Protein AF-A0A7W1TZQ8-F1 (afdb_monomer_lite)

Sequence (96 aa):
MKIDTAQLICTVSHALLGRVTPNLRAVYITFEKETIVLTFYFDKQPTEDEWELANLADTDFISDFPDVVSDFRVVTVAYPMEIPNQGFCIYHRYED

Secondary structure (DSSP, 8-state):
----HHHHHHHHHHHTTTT--TTEEEEEEEEETTEEEEEEEESSPPPHHHHHHHHHHHHHHHHH-TT-EEEEEEEE--TTSPPP--SEEEEE----

Structure (mmCIF, N/CA/C/O backbone):
data_AF-A0A7W1TZQ8-F1
#
_entry.id   AF-A0A7W1TZQ8-F1
#
loop_
_atom_site.group_PDB
_atom_site.id
_atom_site.type_symbol
_atom_site.label_atom_id
_atom_site.label_alt_id
_atom_site.label_comp_id
_atom_site.label_asym_id
_atom_site.label_entity_id
_atom_site.label_seq_id
_atom_site.pdbx_PDB_ins_code
_atom_site.Cartn_x
_atom_site.Cartn_y
_atom_site.Cartn_z
_atom_site.occupancy
_atom_site.B_iso_or_equiv
_atom_site.auth_seq_id
_atom_site.auth_comp_id
_atom_site.auth_asym_id
_atom_site.auth_atom_id
_atom_site.pdbx_PDB_model_num
ATOM 1 N N . MET A 1 1 ? 13.105 1.041 -19.402 1.00 52.97 1 MET A N 1
ATOM 2 C CA . MET A 1 1 ? 12.760 -0.160 -18.618 1.00 52.97 1 MET A CA 1
ATOM 3 C C . MET A 1 1 ? 11.370 -0.630 -19.041 1.00 52.97 1 MET A C 1
ATOM 5 O O . MET A 1 1 ? 10.464 0.191 -19.044 1.00 52.97 1 MET A O 1
ATOM 9 N N . LYS A 1 2 ? 11.197 -1.877 -19.499 1.00 61.69 2 LYS A N 1
ATOM 10 C CA . LYS A 1 2 ? 9.864 -2.446 -19.776 1.00 61.69 2 LYS A CA 1
ATOM 11 C C . LYS A 1 2 ? 9.493 -3.316 -18.577 1.00 61.69 2 LYS A C 1
ATOM 13 O O . LYS A 1 2 ? 9.905 -4.467 -18.531 1.00 61.69 2 LYS A O 1
ATOM 18 N N . ILE A 1 3 ? 8.794 -2.742 -17.604 1.00 71.06 3 ILE A N 1
ATOM 19 C CA . ILE A 1 3 ? 8.154 -3.524 -16.541 1.00 71.06 3 ILE A CA 1
ATOM 20 C C . ILE A 1 3 ? 6.798 -3.958 -17.070 1.00 71.06 3 ILE A C 1
ATOM 22 O O . ILE A 1 3 ? 6.039 -3.127 -17.573 1.00 71.06 3 ILE A O 1
ATOM 26 N N . ASP A 1 4 ? 6.508 -5.251 -16.980 1.00 86.12 4 ASP A N 1
ATOM 27 C CA . ASP A 1 4 ? 5.156 -5.736 -17.204 1.00 86.12 4 ASP A CA 1
ATOM 28 C C . ASP A 1 4 ? 4.273 -5.291 -16.035 1.00 86.12 4 ASP A C 1
ATOM 30 O O . ASP A 1 4 ? 4.510 -5.641 -14.878 1.00 86.12 4 ASP A O 1
ATOM 34 N N . THR A 1 5 ? 3.247 -4.501 -16.342 1.00 85.81 5 THR A N 1
ATOM 35 C CA . THR A 1 5 ? 2.277 -4.020 -15.359 1.00 85.81 5 THR A CA 1
ATOM 36 C C . THR A 1 5 ? 1.605 -5.177 -14.619 1.00 85.81 5 THR A C 1
ATOM 38 O O . THR A 1 5 ? 1.334 -5.049 -13.429 1.00 85.81 5 THR A O 1
ATOM 41 N N . ALA A 1 6 ? 1.374 -6.317 -15.280 1.00 89.81 6 ALA A N 1
ATOM 42 C CA . ALA A 1 6 ? 0.797 -7.488 -14.627 1.00 89.81 6 ALA A CA 1
ATOM 43 C C . ALA A 1 6 ? 1.752 -8.078 -13.580 1.00 89.81 6 ALA A C 1
ATOM 45 O O . ALA A 1 6 ? 1.337 -8.348 -12.455 1.00 89.81 6 ALA A O 1
ATOM 46 N N . GLN A 1 7 ? 3.037 -8.214 -13.922 1.00 89.38 7 GLN A N 1
ATOM 47 C CA . GLN A 1 7 ? 4.064 -8.673 -12.985 1.00 89.38 7 GLN A CA 1
ATOM 48 C C . GLN A 1 7 ? 4.166 -7.733 -11.777 1.00 89.38 7 GLN A C 1
ATOM 50 O O . GLN A 1 7 ? 4.171 -8.198 -10.641 1.00 89.38 7 GLN A O 1
ATOM 55 N N . LEU A 1 8 ? 4.161 -6.418 -12.018 1.00 89.38 8 LEU A N 1
ATOM 56 C CA . LEU A 1 8 ? 4.208 -5.400 -10.969 1.00 89.38 8 LEU A CA 1
ATOM 57 C C . LEU A 1 8 ? 3.027 -5.514 -9.994 1.00 89.38 8 LEU A C 1
ATOM 59 O O . LEU A 1 8 ? 3.226 -5.560 -8.782 1.00 89.38 8 LEU A O 1
ATOM 63 N N . ILE A 1 9 ? 1.801 -5.595 -10.520 1.00 91.62 9 ILE A N 1
ATOM 64 C CA . ILE A 1 9 ? 0.591 -5.726 -9.698 1.00 91.62 9 ILE A CA 1
ATOM 65 C C . ILE A 1 9 ? 0.640 -7.017 -8.875 1.00 91.62 9 ILE A C 1
ATOM 67 O O . ILE A 1 9 ? 0.325 -6.993 -7.685 1.00 91.62 9 ILE A O 1
ATOM 71 N N . CYS A 1 10 ? 1.054 -8.133 -9.481 1.00 92.31 10 CYS A N 1
ATOM 72 C CA . CYS A 1 10 ? 1.150 -9.424 -8.804 1.00 92.31 10 CYS A CA 1
ATOM 73 C C . CYS A 1 10 ? 2.180 -9.416 -7.670 1.00 92.31 10 CYS A C 1
ATOM 75 O O . CYS A 1 10 ? 1.852 -9.862 -6.571 1.00 92.31 10 CYS A O 1
ATOM 77 N N . THR A 1 11 ? 3.386 -8.889 -7.898 1.00 92.56 11 THR A N 1
ATOM 78 C CA . THR A 1 11 ? 4.423 -8.818 -6.859 1.00 92.56 11 THR A CA 1
ATOM 79 C C . THR A 1 11 ? 3.979 -7.946 -5.690 1.00 92.56 11 THR A C 1
ATOM 81 O O . THR A 1 11 ? 4.083 -8.379 -4.546 1.00 92.56 11 THR A O 1
ATOM 84 N N . VAL A 1 12 ? 3.429 -6.751 -5.938 1.00 93.00 12 VAL A N 1
ATOM 85 C CA . VAL A 1 12 ? 2.980 -5.889 -4.830 1.00 93.00 12 VAL A CA 1
ATOM 86 C C . VAL A 1 12 ? 1.791 -6.517 -4.103 1.00 93.00 12 VAL A C 1
ATOM 88 O O . VAL A 1 12 ? 1.753 -6.511 -2.877 1.00 93.00 12 V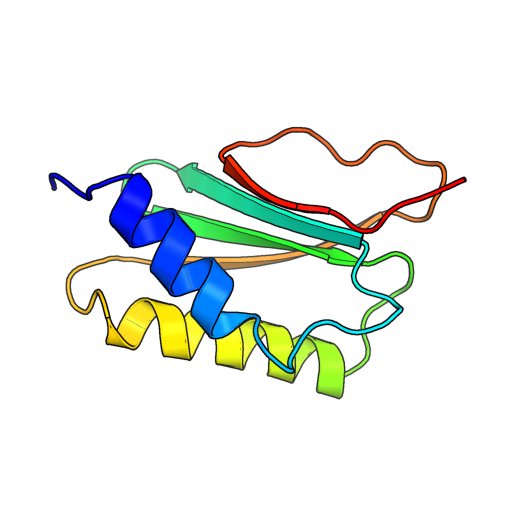AL A O 1
ATOM 91 N N . SER A 1 13 ? 0.856 -7.145 -4.822 1.00 94.25 13 SER A N 1
ATOM 92 C CA . SER A 1 13 ? -0.239 -7.895 -4.187 1.00 94.25 13 SER A CA 1
ATOM 93 C C . SER A 1 13 ? 0.289 -9.013 -3.285 1.00 94.25 13 SER A C 1
ATOM 95 O O . SER A 1 13 ? -0.202 -9.181 -2.172 1.00 94.25 13 SER A O 1
ATOM 97 N N . HIS A 1 14 ? 1.306 -9.752 -3.741 1.00 94.12 14 HIS A N 1
ATOM 98 C CA . HIS A 1 14 ? 1.978 -10.785 -2.954 1.00 94.12 14 HIS A CA 1
ATOM 99 C C . HIS A 1 14 ? 2.670 -10.197 -1.717 1.00 94.12 14 HIS A C 1
ATOM 101 O O . HIS A 1 14 ? 2.489 -10.716 -0.618 1.00 94.12 14 HIS A O 1
ATOM 107 N N . ALA A 1 15 ? 3.374 -9.073 -1.864 1.00 93.56 15 ALA A N 1
ATOM 108 C CA . ALA A 1 15 ? 4.018 -8.368 -0.759 1.00 93.56 15 ALA A CA 1
ATOM 109 C C . ALA A 1 15 ? 3.018 -7.854 0.298 1.00 93.56 15 ALA A C 1
ATOM 111 O O . ALA A 1 15 ? 3.383 -7.676 1.457 1.00 93.56 15 ALA A O 1
ATOM 112 N N . LEU A 1 16 ? 1.744 -7.658 -0.049 1.00 95.56 16 LEU A N 1
ATOM 113 C CA . LEU A 1 16 ? 0.702 -7.272 0.910 1.00 95.56 16 LEU A CA 1
ATOM 114 C C . LEU A 1 16 ? 0.049 -8.463 1.634 1.00 95.56 16 LEU A C 1
ATOM 116 O O . LEU A 1 16 ? -0.670 -8.257 2.618 1.00 95.56 16 LEU A O 1
ATOM 120 N N . LEU A 1 17 ? 0.268 -9.706 1.189 1.00 94.00 17 LEU A N 1
ATOM 121 C CA . LEU A 1 17 ? -0.358 -10.880 1.802 1.00 94.00 17 LEU A CA 1
ATOM 122 C C . LEU A 1 17 ? 0.072 -11.028 3.266 1.00 94.00 17 LEU A C 1
ATOM 124 O O . LEU A 1 17 ? 1.253 -11.085 3.590 1.00 94.00 17 LEU A O 1
ATOM 128 N N . GLY A 1 18 ? -0.913 -11.091 4.164 1.00 92.94 18 GLY A N 1
ATOM 129 C CA . GLY A 1 18 ? -0.679 -11.158 5.610 1.00 92.94 18 GLY A CA 1
ATOM 130 C C . GLY A 1 18 ? -0.264 -9.832 6.260 1.00 92.94 18 GLY A C 1
ATOM 131 O O . GLY A 1 18 ? -0.028 -9.819 7.464 1.00 92.94 18 GLY A O 1
ATOM 132 N N . ARG A 1 19 ? -0.206 -8.727 5.500 1.00 94.19 19 ARG A N 1
ATOM 133 C CA . ARG A 1 19 ? 0.229 -7.397 5.973 1.00 94.19 19 ARG A CA 1
ATOM 134 C C . ARG A 1 19 ? -0.859 -6.318 5.901 1.00 94.19 19 ARG A C 1
ATOM 136 O O . ARG A 1 19 ? -0.617 -5.168 6.249 1.00 94.19 19 ARG A O 1
ATOM 143 N N . VAL A 1 20 ? -2.068 -6.673 5.465 1.00 95.81 20 VAL A N 1
ATOM 144 C CA . VAL A 1 20 ? -3.224 -5.762 5.443 1.00 95.81 20 VAL A CA 1
ATOM 145 C C . VAL A 1 20 ? -3.797 -5.619 6.853 1.00 95.81 20 VAL A C 1
ATOM 147 O O . VAL A 1 20 ? -4.276 -6.594 7.434 1.00 95.81 20 VAL A O 1
ATOM 150 N N . THR A 1 21 ? -3.785 -4.398 7.391 1.00 96.69 21 THR A N 1
ATOM 151 C CA . THR A 1 21 ? -4.363 -4.083 8.706 1.00 96.69 21 THR A CA 1
ATOM 152 C C . THR A 1 21 ? -5.757 -3.463 8.575 1.00 96.69 21 THR A C 1
ATOM 154 O O . THR A 1 21 ? -6.102 -2.932 7.517 1.00 96.69 21 THR A O 1
ATOM 157 N N . PRO A 1 22 ? -6.577 -3.460 9.646 1.00 96.12 22 PRO A N 1
ATOM 158 C CA . PRO A 1 22 ? -7.873 -2.783 9.624 1.00 96.12 22 PRO A CA 1
ATOM 159 C C . PRO A 1 22 ? -7.786 -1.279 9.334 1.00 96.12 22 PRO A C 1
ATOM 161 O O . PRO A 1 22 ? -8.752 -0.714 8.828 1.00 96.12 22 PRO A O 1
ATOM 164 N N . ASN A 1 23 ? -6.666 -0.627 9.663 1.00 97.25 23 ASN A N 1
ATOM 165 C CA . ASN A 1 23 ? -6.460 0.807 9.448 1.00 97.25 23 ASN A CA 1
ATOM 166 C C . ASN A 1 23 ? -6.081 1.140 7.993 1.00 97.25 23 ASN A C 1
ATOM 168 O O . ASN A 1 23 ? -6.296 2.267 7.548 1.00 97.25 23 ASN A O 1
ATOM 172 N N . LEU A 1 24 ? -5.528 0.177 7.246 1.00 97.38 24 LEU A N 1
ATOM 173 C CA . LEU A 1 24 ? -5.144 0.355 5.849 1.00 97.38 24 LEU A CA 1
ATOM 174 C C . LEU A 1 24 ? -6.397 0.465 4.969 1.00 97.38 24 LEU A C 1
ATOM 176 O O . LEU A 1 24 ? -7.190 -0.473 4.857 1.00 97.38 24 LEU A O 1
ATOM 180 N N . ARG A 1 25 ? -6.561 1.616 4.316 1.00 96.81 25 ARG A N 1
ATOM 181 C CA . ARG A 1 25 ? -7.671 1.904 3.402 1.00 96.81 25 ARG A CA 1
ATOM 182 C C . ARG A 1 25 ? -7.365 1.509 1.971 1.00 96.81 25 ARG A C 1
ATOM 184 O O . ARG A 1 25 ? -8.227 0.948 1.312 1.00 96.81 25 ARG A O 1
ATOM 191 N N . ALA A 1 26 ? -6.170 1.801 1.470 1.00 96.19 26 ALA A N 1
ATOM 192 C CA . ALA A 1 26 ? -5.822 1.477 0.093 1.00 96.19 26 ALA A CA 1
ATOM 193 C C . ALA A 1 26 ? -4.312 1.427 -0.131 1.00 96.19 26 ALA A C 1
ATOM 195 O O . ALA A 1 26 ? -3.546 2.043 0.608 1.00 96.19 26 ALA A O 1
ATOM 196 N N . VAL A 1 27 ? -3.907 0.734 -1.193 1.00 96.19 27 VAL A N 1
ATOM 197 C CA . VAL A 1 27 ? -2.541 0.762 -1.720 1.00 96.19 27 VAL A CA 1
ATOM 198 C C . VAL A 1 27 ? -2.596 1.001 -3.221 1.00 96.19 27 VAL A C 1
ATOM 200 O O . VAL A 1 27 ? -3.278 0.273 -3.950 1.00 96.19 27 VAL A O 1
ATOM 203 N N . TYR A 1 28 ? -1.871 2.020 -3.671 1.00 95.81 28 TYR A N 1
ATOM 204 C CA . TYR A 1 28 ? -1.756 2.392 -5.077 1.00 95.81 28 TYR A CA 1
ATOM 205 C C . TYR A 1 28 ? -0.301 2.402 -5.527 1.00 95.81 28 TYR A C 1
ATOM 207 O O . TYR A 1 28 ? 0.591 2.743 -4.754 1.00 95.81 28 TYR A O 1
ATOM 215 N N . ILE A 1 29 ? -0.086 2.090 -6.801 1.00 93.75 29 ILE A N 1
ATOM 216 C CA . ILE A 1 29 ? 1.203 2.240 -7.470 1.00 93.75 29 ILE A CA 1
ATOM 217 C C . ILE A 1 29 ? 1.123 3.390 -8.463 1.00 93.75 29 ILE A C 1
ATOM 219 O O . ILE A 1 29 ? 0.234 3.422 -9.321 1.00 93.75 29 ILE A O 1
ATOM 223 N N . THR A 1 30 ? 2.090 4.297 -8.386 1.00 93.19 30 THR A N 1
ATOM 224 C CA . THR A 1 30 ? 2.252 5.399 -9.333 1.00 93.19 30 THR A CA 1
ATOM 225 C C . THR A 1 30 ? 3.656 5.373 -9.939 1.00 93.19 30 THR A C 1
ATOM 227 O O . THR A 1 30 ? 4.584 4.778 -9.389 1.00 93.19 30 THR A O 1
ATOM 230 N N . PHE A 1 31 ? 3.805 5.983 -11.114 1.00 91.00 31 PHE A N 1
ATOM 231 C CA . PHE A 1 31 ? 5.091 6.110 -11.797 1.00 91.00 31 PHE A CA 1
ATOM 232 C C . PHE A 1 31 ? 5.487 7.582 -11.818 1.00 91.00 31 PHE A C 1
ATOM 234 O O . PHE A 1 31 ? 4.874 8.388 -12.521 1.00 91.00 31 PHE A O 1
ATOM 241 N N . GLU A 1 32 ? 6.520 7.934 -11.061 1.00 90.38 32 GLU A N 1
ATOM 242 C CA . GLU A 1 32 ? 7.035 9.296 -10.973 1.00 90.38 32 GLU A CA 1
ATOM 243 C C . GLU A 1 32 ? 8.427 9.366 -11.595 1.00 90.38 32 GLU A C 1
ATOM 245 O O . GLU A 1 32 ? 9.427 8.990 -10.987 1.00 90.38 32 GLU A O 1
ATOM 250 N N . LYS A 1 33 ? 8.499 9.879 -12.829 1.00 87.25 33 LYS A N 1
ATOM 251 C CA . LYS A 1 33 ? 9.723 9.905 -13.647 1.00 87.25 33 LYS A CA 1
ATOM 252 C C . LYS A 1 33 ? 10.271 8.488 -13.876 1.00 87.25 33 LYS A C 1
ATOM 254 O O . LYS A 1 33 ? 9.772 7.787 -14.748 1.00 87.25 33 LYS A O 1
ATOM 259 N N . GLU A 1 34 ? 11.279 8.092 -13.106 1.00 86.56 34 GLU A N 1
ATOM 260 C CA . GLU A 1 34 ? 11.948 6.787 -13.165 1.00 86.56 34 GLU A CA 1
ATOM 261 C C . GLU A 1 34 ? 11.772 5.990 -11.860 1.00 86.56 34 GLU A C 1
ATOM 263 O O . GLU A 1 34 ? 12.363 4.925 -11.710 1.00 86.56 34 GLU A O 1
ATOM 268 N N . THR A 1 35 ? 10.944 6.488 -10.935 1.00 90.56 35 THR A N 1
ATOM 269 C CA . THR A 1 35 ? 10.669 5.869 -9.637 1.00 90.56 35 THR A CA 1
ATOM 270 C C . THR A 1 35 ? 9.268 5.272 -9.619 1.00 90.56 35 THR A C 1
ATOM 272 O O . THR A 1 35 ? 8.294 5.922 -10.013 1.00 90.56 35 THR A O 1
ATOM 275 N N . ILE A 1 36 ? 9.159 4.035 -9.143 1.00 92.19 36 ILE A N 1
ATOM 276 C CA . ILE A 1 36 ? 7.872 3.426 -8.802 1.00 92.19 36 ILE A CA 1
ATOM 277 C C . ILE A 1 36 ? 7.542 3.812 -7.365 1.00 92.19 36 ILE A C 1
ATOM 279 O O . ILE A 1 36 ? 8.336 3.555 -6.468 1.00 92.19 36 ILE A O 1
ATOM 283 N N . VAL A 1 37 ? 6.382 4.426 -7.143 1.00 93.69 37 VAL A N 1
ATOM 284 C CA . VAL A 1 37 ? 5.975 4.880 -5.811 1.00 93.69 37 VAL A CA 1
ATOM 285 C C . VAL A 1 37 ? 4.796 4.053 -5.317 1.00 93.69 37 VAL A C 1
ATOM 287 O O . VAL A 1 37 ? 3.720 4.073 -5.923 1.00 93.69 37 VAL A O 1
ATOM 290 N N . LEU A 1 38 ? 4.984 3.347 -4.202 1.00 94.69 38 LEU A N 1
ATOM 291 C CA . LEU A 1 38 ? 3.910 2.658 -3.489 1.00 94.69 38 LEU A CA 1
ATOM 292 C C . LEU A 1 38 ? 3.298 3.624 -2.474 1.00 94.69 38 LEU A C 1
ATOM 294 O O . LEU A 1 38 ? 3.968 4.076 -1.551 1.00 94.69 38 LEU A O 1
ATOM 298 N N . THR A 1 39 ? 2.017 3.950 -2.621 1.00 96.38 39 THR A N 1
ATOM 299 C CA . THR A 1 39 ? 1.316 4.835 -1.681 1.00 96.38 39 THR A CA 1
ATOM 300 C C . THR A 1 39 ? 0.330 4.043 -0.838 1.00 96.38 39 THR A C 1
ATOM 302 O O . THR A 1 39 ? -0.640 3.494 -1.362 1.00 96.38 39 THR A O 1
ATOM 305 N N . PHE A 1 40 ? 0.571 4.018 0.469 1.00 96.56 40 PHE A N 1
ATOM 306 C CA . PHE A 1 40 ? -0.266 3.394 1.484 1.00 96.56 40 PHE A CA 1
ATOM 307 C C . PHE A 1 40 ? -1.161 4.452 2.126 1.00 96.56 40 PHE A C 1
ATOM 309 O O . PHE A 1 40 ? -0.680 5.407 2.741 1.00 96.56 40 PHE A O 1
ATOM 316 N N . TYR A 1 41 ? -2.470 4.273 1.994 1.00 97.00 41 TYR A N 1
ATOM 317 C CA . TYR A 1 41 ? -3.469 5.150 2.587 1.00 97.00 41 TYR A CA 1
ATOM 318 C C . TYR A 1 41 ? -4.023 4.527 3.859 1.00 97.00 41 TYR A C 1
ATOM 320 O O . TYR A 1 41 ? -4.578 3.431 3.812 1.00 97.00 41 TYR A O 1
ATOM 328 N N . PHE A 1 42 ? -3.925 5.244 4.973 1.00 97.50 42 PHE A N 1
ATOM 329 C CA . PHE A 1 42 ? -4.456 4.830 6.270 1.00 97.50 42 PHE A CA 1
ATOM 330 C C . PHE A 1 42 ? -5.606 5.732 6.713 1.00 97.50 42 PHE A C 1
ATOM 332 O O . PHE A 1 42 ? -5.630 6.923 6.408 1.00 97.50 42 PHE A O 1
ATOM 339 N N . ASP A 1 43 ? -6.559 5.157 7.442 1.00 97.50 43 ASP A N 1
ATOM 340 C CA . ASP A 1 43 ? -7.733 5.862 7.965 1.00 97.50 43 ASP A CA 1
ATOM 341 C C . ASP A 1 43 ? -7.373 6.773 9.144 1.00 97.50 43 ASP A C 1
ATOM 343 O O . ASP A 1 43 ? -7.785 7.929 9.238 1.00 97.50 43 ASP A O 1
ATOM 347 N N . LYS A 1 44 ? -6.535 6.257 10.037 1.00 96.75 44 LYS A N 1
ATOM 348 C CA . LYS A 1 44 ? -5.967 6.960 11.185 1.00 96.75 44 LYS A CA 1
ATOM 349 C C . LYS A 1 44 ? -4.460 6.987 11.056 1.00 96.75 44 LYS A C 1
ATOM 351 O O . LYS A 1 44 ? -3.886 6.243 10.264 1.00 96.75 44 LYS A O 1
ATOM 356 N N . GLN A 1 45 ? -3.821 7.811 11.883 1.00 97.00 45 GLN A N 1
ATOM 357 C CA . GLN A 1 45 ? -2.368 7.855 11.933 1.00 97.00 45 GLN A CA 1
ATOM 358 C C . GLN A 1 45 ? -1.809 6.435 12.144 1.00 97.00 45 GLN A C 1
ATOM 360 O O . GLN A 1 45 ? -2.192 5.798 13.130 1.00 97.00 45 GLN A O 1
ATOM 365 N N . PRO A 1 46 ? -0.958 5.939 11.231 1.00 96.62 46 PRO A N 1
ATOM 366 C CA . PRO A 1 46 ? -0.437 4.585 11.321 1.00 96.62 46 PRO A CA 1
ATOM 367 C C . PRO A 1 46 ? 0.445 4.404 12.553 1.00 96.62 46 PRO A C 1
ATOM 369 O O . PRO A 1 46 ? 1.177 5.321 12.947 1.00 96.62 46 PRO A O 1
ATOM 372 N N . THR A 1 47 ? 0.361 3.222 13.161 1.00 97.12 47 THR A N 1
ATOM 373 C CA . THR A 1 47 ? 1.258 2.813 14.250 1.00 97.12 47 THR A CA 1
ATOM 374 C C . THR A 1 47 ? 2.658 2.499 13.721 1.00 97.12 47 THR A C 1
ATOM 376 O O . THR A 1 47 ? 2.851 2.338 12.519 1.00 97.12 47 THR A O 1
ATOM 379 N N . GLU A 1 48 ? 3.646 2.393 14.612 1.00 96.75 48 GLU A N 1
ATOM 380 C CA . GLU A 1 48 ? 5.008 1.976 14.242 1.00 96.75 48 GLU A CA 1
ATOM 381 C C . GLU A 1 48 ? 5.011 0.616 13.525 1.00 96.75 48 GLU A C 1
ATOM 383 O O . GLU A 1 48 ? 5.601 0.498 12.456 1.00 96.75 48 GLU A O 1
ATOM 388 N N . ASP A 1 49 ? 4.237 -0.352 14.026 1.00 96.56 49 ASP A N 1
ATOM 389 C CA . ASP A 1 49 ? 4.051 -1.653 13.373 1.00 96.56 49 ASP A CA 1
ATOM 390 C C . ASP A 1 49 ? 3.477 -1.513 11.950 1.00 96.56 49 ASP A C 1
ATOM 392 O O . ASP A 1 49 ? 3.888 -2.213 11.031 1.00 96.56 49 ASP A O 1
ATOM 396 N N . GLU A 1 50 ? 2.528 -0.598 11.728 1.00 96.81 50 GLU A N 1
ATOM 397 C CA . GLU A 1 50 ? 1.934 -0.369 10.403 1.00 96.81 50 GLU A CA 1
ATOM 398 C C . GLU A 1 50 ? 2.911 0.292 9.428 1.00 96.81 50 GLU A C 1
ATOM 400 O O . GLU A 1 50 ? 2.919 -0.036 8.238 1.00 96.81 50 GLU A O 1
ATOM 405 N N . TRP A 1 51 ? 3.767 1.184 9.930 1.00 95.38 51 TRP A N 1
ATOM 406 C CA . TRP A 1 51 ? 4.893 1.719 9.169 1.00 95.38 51 TRP A CA 1
ATOM 407 C C . TRP A 1 51 ? 5.894 0.625 8.799 1.00 95.38 51 TRP A C 1
ATOM 409 O O . TRP A 1 51 ? 6.356 0.582 7.658 1.00 95.38 51 TRP A O 1
ATOM 419 N N . GLU A 1 52 ? 6.209 -0.271 9.734 1.00 95.81 52 GLU A N 1
ATOM 420 C CA . GLU A 1 52 ? 7.104 -1.398 9.486 1.00 95.81 52 GLU A CA 1
ATOM 421 C C . GLU A 1 52 ? 6.516 -2.354 8.441 1.00 95.81 52 GLU A C 1
ATOM 423 O O . GLU A 1 52 ? 7.217 -2.746 7.511 1.00 95.81 52 GLU A O 1
ATOM 428 N N . LEU A 1 53 ? 5.216 -2.658 8.508 1.00 95.81 53 LEU A N 1
ATOM 429 C CA . LEU A 1 53 ? 4.532 -3.475 7.503 1.00 95.81 53 LEU A CA 1
ATOM 430 C C . LEU A 1 53 ? 4.588 -2.856 6.099 1.00 95.81 53 LEU A C 1
ATOM 432 O O . LEU A 1 53 ? 4.801 -3.585 5.128 1.00 95.81 53 LEU A O 1
ATOM 436 N N . ALA A 1 54 ? 4.427 -1.534 5.979 1.00 94.19 54 ALA A N 1
ATOM 437 C CA . ALA A 1 54 ? 4.552 -0.832 4.701 1.00 94.19 54 ALA A CA 1
ATOM 438 C C . ALA A 1 54 ? 5.988 -0.896 4.148 1.00 94.19 54 ALA A C 1
ATOM 440 O O . ALA A 1 54 ? 6.182 -1.179 2.967 1.00 94.19 54 ALA A O 1
ATOM 441 N N . ASN A 1 55 ? 6.991 -0.705 5.010 1.00 94.00 55 ASN A N 1
ATOM 442 C CA . ASN A 1 55 ? 8.404 -0.809 4.641 1.00 94.00 55 ASN A CA 1
ATOM 443 C C . ASN A 1 55 ? 8.789 -2.242 4.224 1.00 94.00 55 ASN A C 1
ATOM 445 O O . ASN A 1 55 ? 9.457 -2.448 3.212 1.00 94.00 55 ASN A O 1
ATOM 449 N N . LEU A 1 56 ? 8.312 -3.254 4.954 1.00 94.19 56 LEU A N 1
ATOM 450 C CA . LEU A 1 56 ? 8.505 -4.659 4.589 1.00 94.19 56 LEU A CA 1
ATOM 451 C C . LEU A 1 56 ? 7.864 -4.983 3.236 1.00 94.19 56 LEU A C 1
ATOM 453 O O . LEU A 1 56 ? 8.451 -5.720 2.451 1.00 94.19 56 LEU A O 1
ATOM 457 N N . ALA A 1 57 ? 6.686 -4.426 2.944 1.00 94.00 57 ALA A N 1
ATOM 458 C CA . ALA A 1 57 ? 6.042 -4.611 1.648 1.00 94.00 57 ALA A CA 1
ATOM 459 C C . ALA A 1 57 ? 6.843 -3.973 0.495 1.00 94.00 57 ALA A C 1
ATOM 461 O O . ALA A 1 57 ? 6.965 -4.591 -0.561 1.00 94.00 57 ALA A O 1
ATOM 462 N N . ASP A 1 58 ? 7.420 -2.782 0.689 1.00 92.06 58 ASP A N 1
ATOM 463 C CA . ASP A 1 58 ? 8.315 -2.160 -0.301 1.00 92.06 58 ASP A CA 1
ATOM 464 C C . ASP A 1 58 ? 9.628 -2.950 -0.463 1.00 92.06 58 ASP A C 1
ATOM 466 O O . ASP A 1 58 ? 10.046 -3.229 -1.584 1.00 92.06 58 ASP A O 1
ATOM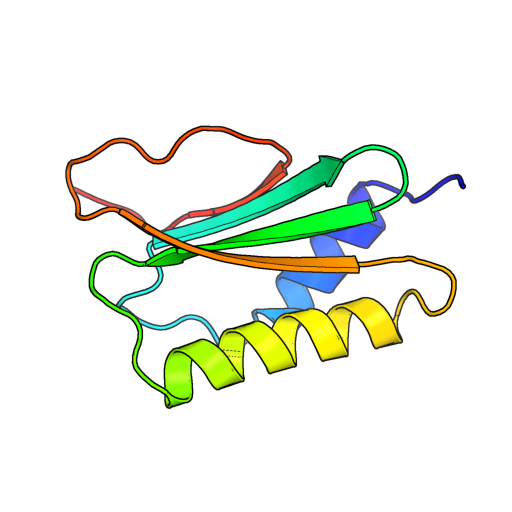 470 N N . THR A 1 59 ? 10.222 -3.423 0.637 1.00 91.94 59 THR A N 1
ATOM 471 C CA . THR A 1 59 ? 11.436 -4.261 0.617 1.00 91.94 59 THR A CA 1
ATOM 472 C C . THR A 1 59 ? 11.218 -5.570 -0.149 1.00 91.94 59 THR A C 1
ATOM 474 O O . THR A 1 59 ? 12.032 -5.934 -1.001 1.00 91.94 59 THR A O 1
ATOM 477 N N . ASP A 1 60 ? 10.112 -6.270 0.121 1.00 91.31 60 ASP A N 1
ATOM 478 C CA . ASP A 1 60 ? 9.749 -7.497 -0.594 1.00 91.31 60 ASP A CA 1
ATOM 479 C C . ASP A 1 60 ? 9.513 -7.214 -2.083 1.00 91.31 60 ASP A C 1
ATOM 481 O O . ASP A 1 60 ? 9.939 -7.992 -2.935 1.00 91.31 60 ASP A O 1
ATOM 485 N N . PHE A 1 61 ? 8.895 -6.077 -2.413 1.00 89.38 61 PHE A N 1
ATOM 486 C CA . PHE A 1 61 ? 8.718 -5.642 -3.794 1.00 89.38 61 PHE A CA 1
ATOM 487 C C . PHE A 1 61 ? 10.062 -5.396 -4.501 1.00 89.38 61 PHE A C 1
ATOM 489 O O . PHE A 1 61 ? 10.284 -5.955 -5.575 1.00 89.38 61 PHE A O 1
ATOM 496 N N . ILE A 1 62 ? 10.980 -4.625 -3.908 1.00 89.38 62 ILE A N 1
ATOM 497 C CA . ILE A 1 62 ? 12.306 -4.350 -4.494 1.00 89.38 62 ILE A CA 1
ATOM 498 C C . ILE A 1 62 ? 13.096 -5.648 -4.716 1.00 89.38 62 ILE A C 1
ATOM 500 O O . ILE A 1 62 ? 13.869 -5.745 -5.669 1.00 89.38 62 ILE A O 1
ATOM 504 N N . SER A 1 63 ? 12.895 -6.664 -3.871 1.00 88.75 63 SER A N 1
ATOM 505 C CA . SER A 1 63 ? 13.611 -7.941 -3.982 1.00 88.75 63 SER A CA 1
ATOM 506 C C . SER A 1 63 ? 13.355 -8.673 -5.309 1.00 88.75 63 SER A C 1
ATOM 508 O O . SER A 1 63 ? 14.266 -9.305 -5.847 1.00 88.75 63 SER A O 1
ATOM 510 N N . ASP A 1 64 ? 12.160 -8.505 -5.882 1.00 87.19 64 ASP A N 1
ATOM 511 C CA . ASP A 1 64 ? 11.784 -9.039 -7.196 1.00 87.19 64 ASP A CA 1
ATOM 512 C C . ASP A 1 64 ? 12.243 -8.136 -8.360 1.00 87.19 64 ASP A C 1
ATOM 514 O O . ASP A 1 64 ? 12.249 -8.562 -9.520 1.00 87.19 64 ASP A O 1
ATOM 518 N N . PHE A 1 65 ? 12.637 -6.891 -8.072 1.00 86.50 65 PHE A N 1
ATOM 519 C CA . PHE A 1 65 ? 12.987 -5.869 -9.058 1.00 86.50 65 PHE A CA 1
ATOM 520 C C . PHE A 1 65 ? 14.260 -5.089 -8.663 1.00 86.50 65 PHE A C 1
ATOM 522 O O . PHE A 1 65 ? 14.206 -3.877 -8.453 1.00 86.50 65 PHE A O 1
ATOM 529 N N . PRO A 1 66 ? 15.439 -5.736 -8.615 1.00 81.81 66 PRO A N 1
ATOM 530 C CA . PRO A 1 66 ? 16.665 -5.128 -8.081 1.00 81.81 66 PRO A CA 1
ATOM 531 C C . PRO A 1 66 ? 17.184 -3.926 -8.889 1.00 81.81 66 PRO A C 1
ATOM 533 O O . PRO A 1 66 ? 17.928 -3.104 -8.361 1.00 81.81 66 PRO A O 1
ATOM 536 N N . ASP A 1 67 ? 16.795 -3.814 -10.161 1.00 86.31 67 ASP A N 1
ATOM 537 C CA . ASP A 1 67 ? 17.179 -2.710 -11.049 1.00 86.31 67 ASP A CA 1
ATOM 538 C C . ASP A 1 67 ? 16.176 -1.538 -11.022 1.00 86.31 67 ASP A C 1
ATOM 540 O O . ASP A 1 67 ? 16.324 -0.566 -11.769 1.00 86.31 67 ASP A O 1
ATOM 544 N N . VAL A 1 68 ? 15.123 -1.632 -10.202 1.00 85.88 68 VAL A N 1
ATOM 545 C CA . VAL A 1 68 ? 14.080 -0.611 -10.075 1.00 85.88 68 VAL A CA 1
A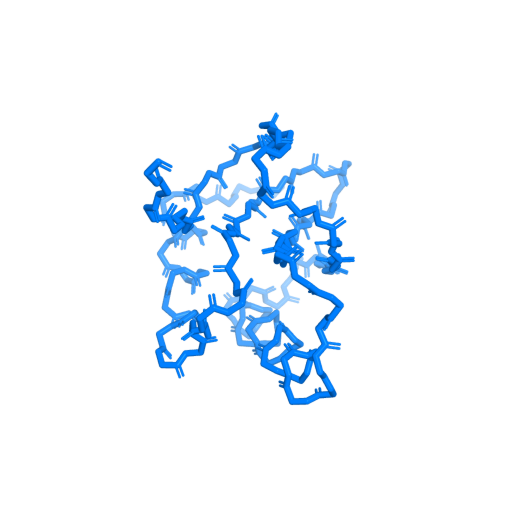TOM 546 C C . VAL A 1 68 ? 14.388 0.310 -8.909 1.00 85.88 68 VAL A C 1
ATOM 548 O O . VAL A 1 68 ? 14.675 -0.128 -7.801 1.00 85.88 68 VAL A O 1
ATOM 551 N N . VAL A 1 69 ? 14.252 1.612 -9.151 1.00 89.38 69 VAL A N 1
ATOM 552 C CA . VAL A 1 69 ? 14.192 2.598 -8.074 1.00 89.38 69 VAL A CA 1
ATOM 553 C C . VAL A 1 69 ? 12.754 2.647 -7.570 1.00 89.38 69 VAL A C 1
ATOM 555 O O . VAL A 1 69 ? 11.849 3.013 -8.328 1.00 89.38 69 VAL A O 1
ATOM 558 N N . SER A 1 70 ? 12.541 2.293 -6.306 1.00 90.19 70 SER A N 1
ATOM 559 C CA . SER A 1 70 ? 11.257 2.480 -5.634 1.00 90.19 70 SER A CA 1
ATOM 560 C C . SER A 1 70 ? 11.339 3.524 -4.527 1.00 90.19 70 SER A C 1
ATOM 562 O O . SER A 1 70 ? 12.417 3.890 -4.055 1.00 90.19 70 SER A O 1
ATOM 564 N N . ASP A 1 71 ? 10.173 4.038 -4.170 1.00 92.00 71 ASP A N 1
ATOM 565 C CA . ASP A 1 71 ? 9.935 4.820 -2.966 1.00 92.00 71 ASP A CA 1
ATOM 566 C C . ASP A 1 71 ? 8.568 4.410 -2.410 1.00 92.00 71 ASP A C 1
ATOM 568 O O . ASP A 1 71 ? 7.701 3.927 -3.151 1.00 92.00 71 ASP A O 1
ATOM 572 N N . PHE A 1 72 ? 8.337 4.644 -1.124 1.00 92.31 72 PHE A N 1
ATOM 573 C CA . PHE A 1 72 ? 7.024 4.436 -0.537 1.00 92.31 72 PHE A CA 1
ATOM 574 C C . PHE A 1 72 ? 6.554 5.659 0.234 1.00 92.31 72 PHE A C 1
ATOM 576 O O . PHE A 1 72 ? 7.311 6.400 0.858 1.00 92.31 72 PHE A O 1
ATOM 583 N N . ARG A 1 73 ? 5.243 5.872 0.195 1.00 94.88 73 ARG A N 1
ATOM 584 C CA . ARG A 1 73 ? 4.578 6.969 0.881 1.00 94.88 73 ARG A CA 1
ATOM 585 C C . ARG A 1 73 ? 3.487 6.427 1.761 1.00 94.88 73 ARG A C 1
ATOM 587 O O . ARG A 1 73 ? 2.728 5.546 1.371 1.00 94.88 73 ARG A O 1
ATOM 594 N N . VAL A 1 74 ? 3.371 7.030 2.927 1.00 95.50 74 VAL A N 1
ATOM 595 C CA . VAL A 1 74 ? 2.316 6.735 3.881 1.00 95.50 74 VAL A CA 1
ATOM 596 C C . VAL A 1 74 ? 1.514 8.005 4.076 1.00 95.50 74 VAL A C 1
ATOM 598 O O . VAL A 1 74 ? 2.058 9.061 4.402 1.00 95.50 74 VAL A O 1
ATOM 601 N N . VAL A 1 75 ? 0.215 7.910 3.819 1.00 95.94 75 VAL A N 1
ATOM 602 C CA . VAL A 1 75 ? -0.692 9.052 3.812 1.00 95.94 75 VAL A CA 1
ATOM 603 C C . VAL A 1 75 ? -1.896 8.731 4.680 1.00 95.94 75 VAL A C 1
ATOM 605 O O . VAL A 1 75 ? -2.575 7.728 4.476 1.00 95.94 75 VAL A O 1
ATOM 608 N N . THR A 1 76 ? -2.195 9.614 5.627 1.00 97.00 76 THR A N 1
ATOM 609 C CA . THR A 1 76 ? -3.409 9.514 6.439 1.00 97.00 76 THR A CA 1
ATOM 610 C C . THR A 1 76 ? -4.541 10.268 5.747 1.00 97.00 76 THR A C 1
ATOM 612 O O . THR A 1 76 ? -4.475 11.485 5.578 1.00 97.00 76 THR A O 1
ATOM 615 N N . VAL A 1 77 ? -5.593 9.552 5.362 1.00 95.69 77 VAL A N 1
ATOM 616 C CA . VAL A 1 77 ? -6.833 10.110 4.815 1.00 95.69 77 VAL A CA 1
ATOM 617 C C . VAL A 1 77 ? -7.969 9.437 5.568 1.00 95.69 77 VAL A C 1
ATOM 619 O O . VAL A 1 77 ? -8.225 8.259 5.351 1.00 95.69 77 VAL A O 1
ATOM 622 N N . ALA A 1 78 ? -8.655 10.160 6.451 1.00 96.00 78 ALA A N 1
ATOM 623 C CA . ALA A 1 78 ? -9.765 9.591 7.214 1.00 96.00 78 ALA A CA 1
ATOM 624 C C . ALA A 1 78 ? -11.007 9.385 6.338 1.00 96.00 78 ALA A C 1
ATOM 626 O O . ALA A 1 78 ? -11.372 10.264 5.554 1.00 96.00 78 ALA A O 1
ATOM 627 N N . TYR A 1 79 ? -11.683 8.248 6.483 1.00 93.06 79 TYR A N 1
ATOM 628 C CA . TYR A 1 79 ? -13.017 8.031 5.929 1.00 93.06 79 TYR A CA 1
ATOM 629 C C . TYR A 1 79 ? -14.003 9.065 6.526 1.00 93.06 79 TYR A C 1
ATOM 631 O O . TYR A 1 79 ? -13.929 9.338 7.729 1.00 93.06 79 TYR A O 1
ATOM 639 N N . PRO A 1 80 ? -14.910 9.685 5.739 1.00 94.81 80 PRO A N 1
ATOM 640 C CA . PRO A 1 80 ? -15.275 9.382 4.351 1.00 94.81 80 PRO A CA 1
ATOM 641 C C . PRO A 1 80 ? -14.568 10.240 3.294 1.00 94.81 80 PRO A C 1
ATOM 643 O O . PRO A 1 80 ? -15.080 10.394 2.189 1.00 94.81 80 PRO A O 1
ATOM 646 N N . MET A 1 81 ? -13.410 10.837 3.600 1.00 95.38 81 MET A N 1
ATOM 647 C CA . MET A 1 81 ? -12.685 11.594 2.578 1.00 95.38 81 MET A CA 1
ATOM 648 C C . MET A 1 81 ? -12.233 10.661 1.454 1.00 95.38 81 MET A C 1
ATOM 650 O O . MET A 1 81 ? -11.715 9.563 1.708 1.00 95.38 81 MET A O 1
ATOM 654 N N . GLU A 1 82 ? -12.427 11.124 0.219 1.00 92.62 82 GLU A N 1
ATOM 655 C CA . GLU A 1 82 ? -12.028 10.399 -0.981 1.00 92.62 82 GLU A CA 1
ATOM 656 C C . GLU A 1 82 ? -10.511 10.219 -1.018 1.00 92.62 82 GLU A C 1
ATOM 658 O O . GLU A 1 82 ? -9.735 11.157 -0.808 1.00 92.62 82 GLU A O 1
ATOM 663 N N . ILE A 1 83 ? -10.091 8.990 -1.308 1.00 94.00 83 ILE A N 1
ATOM 664 C CA . ILE A 1 83 ? -8.693 8.683 -1.578 1.00 94.00 83 ILE A CA 1
ATOM 665 C C . ILE A 1 83 ? -8.403 9.156 -3.004 1.00 94.00 83 ILE A C 1
ATOM 667 O O . ILE A 1 83 ? -9.112 8.748 -3.928 1.00 94.00 83 ILE A O 1
ATOM 671 N N . PRO A 1 84 ? -7.385 10.004 -3.224 1.00 87.19 84 PRO A N 1
ATOM 672 C CA . PRO A 1 84 ? -7.052 10.443 -4.568 1.00 87.19 84 PRO A CA 1
ATOM 673 C C . PRO A 1 84 ? -6.721 9.229 -5.446 1.00 87.19 84 PRO A C 1
ATOM 675 O O . PRO A 1 84 ? -5.886 8.405 -5.078 1.00 87.19 84 PRO A O 1
ATOM 678 N N . ASN A 1 85 ? -7.347 9.113 -6.618 1.00 76.56 85 ASN A N 1
ATOM 679 C CA . ASN A 1 85 ? -6.984 8.070 -7.574 1.00 76.56 85 ASN A CA 1
ATOM 680 C C . ASN A 1 85 ? -5.682 8.470 -8.279 1.00 76.56 85 ASN A C 1
ATOM 682 O O . ASN A 1 85 ? -5.684 9.365 -9.125 1.00 76.56 85 ASN A O 1
ATOM 686 N N . GLN A 1 86 ? -4.569 7.844 -7.894 1.00 79.06 86 GLN A N 1
ATOM 687 C CA . GLN A 1 86 ? -3.235 8.247 -8.352 1.00 79.06 86 GLN A CA 1
ATOM 688 C C . GLN A 1 86 ? -2.553 7.231 -9.282 1.00 79.06 86 GLN A C 1
ATOM 690 O O . GLN A 1 86 ? -1.450 7.504 -9.750 1.00 79.06 86 GLN A O 1
ATOM 695 N N . GLY A 1 87 ? -3.178 6.091 -9.603 1.00 89.06 87 GLY A N 1
ATOM 696 C CA . GLY A 1 87 ? -2.543 5.084 -10.459 1.00 89.06 87 GLY A CA 1
ATOM 697 C C . GLY A 1 87 ? -3.180 3.698 -10.390 1.00 89.06 87 GLY A C 1
ATOM 698 O O . GLY A 1 87 ? -4.401 3.561 -10.352 1.00 89.06 87 GLY A O 1
ATOM 699 N N . PHE A 1 88 ? -2.349 2.655 -10.398 1.00 93.19 88 PHE A N 1
ATOM 700 C CA . PHE A 1 88 ? -2.815 1.270 -10.339 1.00 93.19 88 PHE A CA 1
ATOM 701 C C . PHE A 1 88 ? -3.242 0.919 -8.916 1.00 93.19 88 PHE A C 1
ATOM 703 O O . PHE A 1 88 ? -2.429 0.949 -7.995 1.00 93.19 88 PHE A O 1
ATOM 710 N N . CYS A 1 89 ? -4.519 0.587 -8.739 1.00 94.19 89 CYS A N 1
ATOM 711 C CA . CYS A 1 89 ? -5.049 0.126 -7.461 1.00 94.19 89 CYS A CA 1
ATOM 712 C C . CYS A 1 89 ? -4.639 -1.332 -7.221 1.00 94.19 89 CYS A C 1
ATOM 714 O O . CYS A 1 89 ? -4.930 -2.196 -8.048 1.00 94.19 89 CYS A O 1
ATOM 716 N N . ILE A 1 90 ? -3.978 -1.592 -6.093 1.00 95.31 90 ILE A N 1
ATOM 717 C CA . ILE A 1 90 ? -3.569 -2.942 -5.673 1.00 95.31 90 ILE A CA 1
ATOM 718 C C . ILE A 1 90 ? -4.502 -3.474 -4.596 1.00 95.31 90 ILE A C 1
ATOM 720 O O . ILE A 1 90 ? -4.894 -4.638 -4.602 1.00 95.31 90 ILE A O 1
ATOM 724 N N . TYR A 1 91 ? -4.878 -2.595 -3.677 1.00 95.62 91 TYR A N 1
A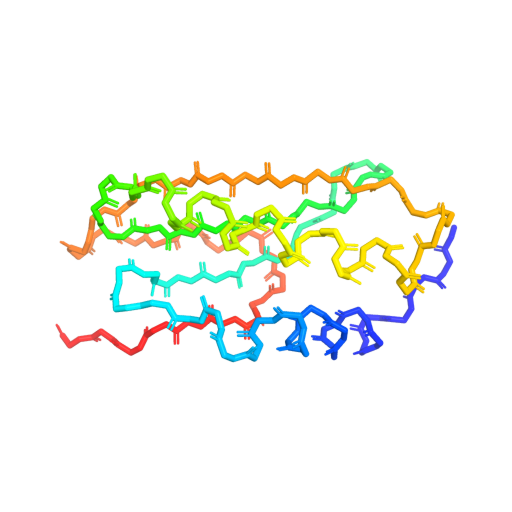TOM 725 C CA . TYR A 1 91 ? -5.786 -2.903 -2.593 1.00 95.62 91 TYR A CA 1
ATOM 726 C C . TYR A 1 91 ? -6.682 -1.697 -2.339 1.00 95.62 91 TYR A C 1
ATOM 728 O O . TYR A 1 91 ? -6.212 -0.559 -2.325 1.00 95.62 91 TYR A O 1
ATOM 736 N N . HIS A 1 92 ? -7.962 -1.962 -2.101 1.00 95.19 92 HIS A N 1
ATOM 737 C CA . HIS A 1 92 ? -8.906 -0.982 -1.591 1.00 95.19 92 HIS A CA 1
ATOM 738 C C . HIS A 1 92 ? -9.827 -1.677 -0.593 1.00 95.19 92 HIS A C 1
ATOM 740 O O . HIS A 1 92 ? -10.523 -2.636 -0.933 1.00 95.19 92 HIS A O 1
ATOM 746 N N . ARG A 1 93 ? -9.817 -1.196 0.647 1.00 95.75 93 ARG A N 1
ATOM 747 C CA . ARG A 1 93 ? -10.737 -1.611 1.698 1.00 95.75 93 ARG A CA 1
ATOM 748 C C . ARG A 1 93 ? -12.150 -1.247 1.254 1.00 95.75 93 ARG A C 1
ATOM 750 O O . ARG A 1 93 ? -12.370 -0.177 0.690 1.00 95.75 93 ARG A O 1
ATOM 757 N N . TYR A 1 94 ? -13.101 -2.138 1.4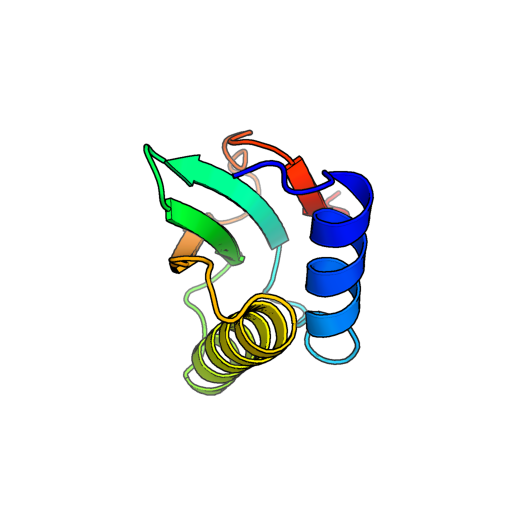83 1.00 94.50 94 TYR A N 1
ATOM 758 C CA . TYR A 1 94 ? -14.510 -1.811 1.304 1.00 94.50 94 TYR A CA 1
ATOM 759 C C . TYR A 1 94 ? -14.950 -0.824 2.397 1.00 94.50 94 TYR A C 1
ATOM 761 O O . TYR A 1 94 ? -14.582 -0.998 3.560 1.00 94.50 94 TYR A O 1
ATOM 769 N N . GLU A 1 95 ? -15.695 0.214 2.023 1.00 91.88 95 GLU A N 1
ATOM 770 C CA . GLU A 1 95 ? -16.147 1.282 2.921 1.00 91.88 95 GLU A 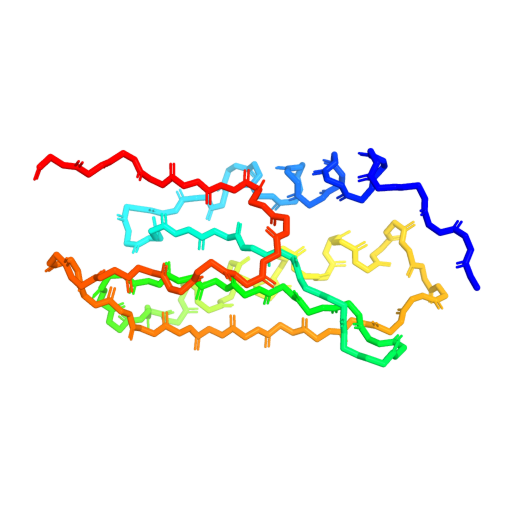CA 1
ATOM 771 C C . GLU A 1 95 ? -17.634 1.561 2.648 1.00 91.88 95 GLU A C 1
ATOM 773 O O . GLU A 1 95 ? -18.016 1.674 1.483 1.00 91.88 95 GLU A O 1
ATOM 778 N N . ASP A 1 96 ? -18.451 1.594 3.710 1.00 77.94 96 ASP A N 1
ATOM 779 C CA . ASP A 1 96 ? -19.924 1.723 3.690 1.00 77.94 96 ASP A CA 1
ATOM 780 C C . ASP A 1 96 ? -20.411 3.167 3.839 1.00 77.94 96 ASP A C 1
ATOM 782 O O . ASP A 1 96 ? -19.925 3.854 4.772 1.00 77.94 96 ASP A O 1
#

Radius of gyration: 12.83 Å; chains: 1; bounding box: 37×23×34 Å

pLDDT: mean 91.73, std 6.98, range [52.97, 97.5]

Foldseek 3Di:
DDDDPVVLLVQLLVLCVVLDDPQWFFWFWADDPQEIEIETEGQDDDDPSNVVSQVSSVVSSCVVPVPGHYDYHYHYDHPPDDDDPHHHTNDGDDDD